Protein AF-A0A5S9MGA2-F1 (afdb_monomer_lite)

pLDDT: mean 86.18, std 12.69, range [43.91, 97.0]

Foldseek 3Di:
DLLVVVVVPDQAEEDDPPPPDDDPVVSLVVLLVRLVSHDLPHAYEYEADDDPVSVVSNVVSRHDYYDHCVQVVVVVQQWHQEPVGIDRRVVVPDDPDDPHVVVVPD

Structure (mmCIF, N/CA/C/O backbone):
data_AF-A0A5S9MGA2-F1
#
_entry.id   AF-A0A5S9MGA2-F1
#
loop_
_atom_site.group_PDB
_atom_site.id
_atom_site.type_symbol
_atom_site.label_atom_id
_atom_site.label_alt_id
_atom_site.label_comp_id
_atom_site.label_asym_id
_atom_site.label_entity_id
_atom_site.label_seq_id
_atom_site.pdbx_PDB_ins_code
_atom_site.Cartn_x
_atom_site.Cartn_y
_atom_site.Cartn_z
_atom_site.occupancy
_atom_site.B_iso_or_equiv
_atom_site.auth_seq_id
_atom_site.auth_comp_id
_atom_site.auth_asym_id
_atom_site.auth_atom_id
_atom_site.pdbx_PDB_model_num
ATOM 1 N N . MET A 1 1 ? -2.270 -1.043 21.776 1.00 61.25 1 MET A N 1
ATOM 2 C CA . MET A 1 1 ? -1.760 -0.187 20.685 1.00 61.25 1 MET A CA 1
ATOM 3 C C . MET A 1 1 ? -2.810 0.105 19.612 1.00 61.25 1 MET A C 1
ATOM 5 O O . MET A 1 1 ? -3.252 1.241 19.570 1.00 61.25 1 MET A O 1
ATOM 9 N N . GLN A 1 2 ? -3.281 -0.851 18.782 1.00 72.06 2 GLN A N 1
ATOM 10 C CA . GLN A 1 2 ? -4.321 -0.520 17.774 1.00 72.06 2 GLN A CA 1
ATOM 11 C C . GLN A 1 2 ? -5.646 -0.056 18.407 1.00 72.06 2 GLN A C 1
ATOM 13 O O . GLN A 1 2 ? -6.211 0.936 17.964 1.00 72.06 2 GLN A O 1
ATOM 18 N N . LYS A 1 3 ? -6.103 -0.703 19.489 1.00 76.62 3 LYS A N 1
ATOM 19 C CA . LYS A 1 3 ? -7.332 -0.306 20.207 1.00 76.62 3 LYS A CA 1
ATOM 20 C C . LYS A 1 3 ? -7.272 1.118 20.774 1.00 76.62 3 LYS A C 1
ATOM 22 O O . LYS A 1 3 ? -8.279 1.816 20.769 1.00 76.62 3 LYS A O 1
ATOM 27 N N . ASP A 1 4 ? -6.088 1.551 21.202 1.00 88.00 4 ASP A N 1
ATOM 28 C CA . ASP A 1 4 ? -5.875 2.900 21.734 1.00 88.00 4 ASP A CA 1
ATOM 29 C C . ASP A 1 4 ? -6.025 3.934 20.612 1.00 88.00 4 ASP A C 1
ATOM 31 O O . ASP A 1 4 ? -6.695 4.946 20.786 1.00 88.00 4 ASP A O 1
ATOM 35 N N . LEU A 1 5 ? -5.494 3.639 19.418 1.00 87.62 5 LEU A N 1
ATOM 36 C CA . LEU A 1 5 ? -5.656 4.503 18.248 1.00 87.62 5 LEU A CA 1
ATOM 37 C C . LEU A 1 5 ? -7.121 4.592 17.801 1.00 87.62 5 LEU A C 1
ATOM 39 O O . LEU A 1 5 ? -7.598 5.664 17.440 1.00 87.62 5 LEU A O 1
ATOM 43 N N . VAL A 1 6 ? -7.844 3.468 17.837 1.00 91.12 6 VAL A N 1
ATOM 44 C CA . VAL A 1 6 ? -9.271 3.422 17.487 1.00 91.12 6 VAL A CA 1
ATOM 45 C C . VAL A 1 6 ? -10.106 4.270 18.445 1.00 91.12 6 VAL A C 1
ATOM 47 O O . VAL A 1 6 ? -11.010 4.964 17.992 1.00 91.12 6 VAL A O 1
ATOM 50 N N . SER A 1 7 ? -9.751 4.305 19.733 1.00 91.88 7 SER A N 1
ATOM 51 C CA . SER A 1 7 ? -10.450 5.125 20.735 1.00 91.88 7 SER A CA 1
ATOM 52 C C . SER A 1 7 ? -10.397 6.637 20.470 1.00 91.88 7 SER A C 1
ATOM 54 O O . SER A 1 7 ? -11.240 7.370 20.977 1.00 91.88 7 SER A O 1
ATOM 56 N N . LEU A 1 8 ? -9.441 7.098 19.656 1.00 93.12 8 LEU A N 1
ATOM 57 C CA . LEU A 1 8 ? -9.281 8.504 19.268 1.00 93.12 8 LEU A CA 1
ATOM 58 C C . LEU A 1 8 ? -10.146 8.914 18.063 1.00 93.12 8 LEU A C 1
ATOM 60 O O . LEU A 1 8 ? -10.157 10.087 17.704 1.00 93.12 8 LEU A O 1
ATOM 64 N N . ASP A 1 9 ? -10.852 7.966 17.440 1.00 93.06 9 ASP A N 1
ATOM 65 C CA . ASP A 1 9 ? -11.878 8.218 16.419 1.00 93.06 9 ASP A CA 1
ATOM 66 C C . ASP A 1 9 ? -11.416 9.017 15.177 1.00 93.06 9 ASP A C 1
ATOM 68 O O . ASP A 1 9 ? -12.123 9.870 14.646 1.00 93.06 9 ASP A O 1
ATOM 72 N N . PHE A 1 10 ? -10.228 8.719 14.645 1.00 94.31 10 PHE A N 1
ATOM 73 C CA . PHE A 1 10 ? -9.737 9.349 13.412 1.00 94.31 10 PHE A CA 1
ATOM 74 C C . PHE A 1 10 ? -10.614 9.035 12.185 1.00 94.31 10 PHE A C 1
ATOM 76 O O . PHE A 1 10 ? -11.245 7.977 12.137 1.00 94.31 10 PHE A O 1
ATOM 83 N N . PRO A 1 11 ? -10.619 9.894 11.145 1.00 94.56 11 PRO A N 1
ATOM 84 C CA . PRO A 1 11 ? -11.365 9.644 9.908 1.00 94.56 11 PRO A CA 1
ATOM 85 C C . PRO A 1 11 ? -10.819 8.469 9.078 1.00 94.56 11 PRO A C 1
ATOM 87 O O . PRO A 1 11 ? -11.505 7.998 8.180 1.00 94.56 11 PRO A O 1
ATOM 90 N N . GLY A 1 12 ? -9.606 7.992 9.364 1.00 94.31 12 GLY A N 1
ATOM 91 C CA . GLY A 1 12 ? -8.972 6.850 8.709 1.00 94.31 12 GLY A CA 1
ATOM 92 C C . GLY A 1 12 ? -7.751 6.374 9.495 1.00 94.31 12 GLY A C 1
ATOM 93 O O . GLY A 1 12 ? -7.245 7.092 10.362 1.00 94.31 12 GLY A O 1
ATOM 94 N N . TYR A 1 13 ? -7.284 5.161 9.199 1.00 95.94 13 TYR A N 1
ATOM 95 C CA . TYR A 1 13 ? -6.228 4.492 9.961 1.00 95.94 13 TYR A CA 1
ATOM 96 C C . TYR A 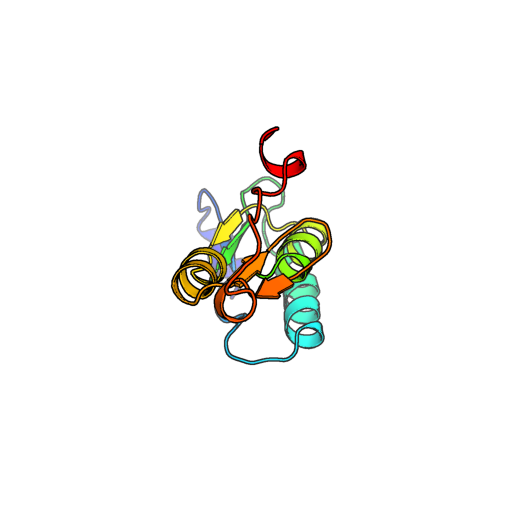1 13 ? -5.097 4.028 9.049 1.00 95.94 13 TYR A C 1
ATOM 98 O O . TYR A 1 13 ? -5.304 3.240 8.129 1.00 95.94 13 TYR A O 1
ATOM 106 N N . ALA A 1 14 ? -3.883 4.497 9.327 1.00 94.12 14 ALA A N 1
ATOM 107 C CA . ALA A 1 14 ? -2.697 4.058 8.608 1.00 94.12 14 ALA A CA 1
ATOM 108 C C . ALA A 1 14 ? -2.087 2.802 9.248 1.00 94.12 14 ALA A C 1
ATOM 110 O O . ALA A 1 14 ? -1.999 2.679 10.472 1.00 94.12 14 ALA A O 1
ATOM 111 N N . ILE A 1 15 ? -1.622 1.893 8.401 1.00 93.88 15 ILE A N 1
ATOM 112 C CA . ILE A 1 15 ? -0.836 0.715 8.734 1.00 93.88 15 ILE A CA 1
ATOM 113 C C . ILE A 1 15 ? 0.579 0.992 8.222 1.00 93.88 15 ILE A C 1
ATOM 115 O O . ILE A 1 15 ? 0.839 0.977 7.019 1.00 93.88 15 ILE A O 1
ATOM 119 N N . GLY A 1 16 ? 1.483 1.298 9.149 1.00 89.12 16 GLY A N 1
ATOM 120 C CA . GLY A 1 16 ? 2.898 1.552 8.878 1.00 89.12 16 GLY A CA 1
ATOM 121 C C . GLY A 1 16 ? 3.805 0.545 9.586 1.00 89.12 16 GLY A C 1
ATOM 122 O O . GLY A 1 16 ? 3.338 -0.309 10.336 1.00 89.12 16 GLY A O 1
ATOM 123 N N . GLY A 1 17 ? 5.116 0.650 9.352 1.00 87.62 17 GLY A N 1
ATOM 124 C CA . GLY A 1 17 ? 6.104 -0.289 9.907 1.00 87.62 17 GLY A CA 1
ATOM 125 C C . GLY A 1 17 ? 6.153 -1.642 9.191 1.00 87.62 17 GLY A C 1
ATOM 126 O O . GLY A 1 17 ? 6.825 -2.556 9.657 1.00 87.62 17 GLY A O 1
ATOM 127 N N . LEU A 1 18 ? 5.455 -1.742 8.061 1.00 83.19 18 LEU A N 1
ATOM 128 C CA . LEU A 1 18 ? 5.509 -2.839 7.104 1.00 83.19 18 LEU A CA 1
ATOM 129 C C . LEU A 1 18 ? 6.225 -2.350 5.837 1.00 83.19 18 LEU A C 1
ATOM 131 O O . LEU A 1 18 ? 6.227 -1.152 5.556 1.00 83.19 18 LEU A O 1
ATOM 135 N N . SER A 1 19 ? 6.836 -3.260 5.081 1.00 80.69 19 SER A N 1
ATOM 136 C CA . SER A 1 19 ? 7.702 -2.995 3.924 1.00 80.69 19 SER A CA 1
ATOM 137 C C . SER A 1 19 ? 9.077 -2.394 4.262 1.00 80.69 19 SER A C 1
ATOM 139 O O . SER A 1 19 ? 9.609 -1.568 3.513 1.00 80.69 19 SER A O 1
ATOM 141 N N . VAL A 1 20 ? 9.690 -2.841 5.361 1.00 84.12 20 VAL A N 1
ATOM 142 C CA . VAL A 1 20 ? 11.048 -2.439 5.790 1.00 84.12 20 VAL A CA 1
ATOM 143 C C . VAL A 1 20 ? 12.134 -3.456 5.415 1.00 84.12 20 VAL A C 1
ATOM 145 O O . VAL A 1 20 ? 13.314 -3.221 5.670 1.00 84.12 20 VAL A O 1
ATOM 148 N N . GLY A 1 21 ? 11.755 -4.561 4.771 1.00 83.88 21 GLY A N 1
ATOM 149 C CA . GLY A 1 21 ? 12.668 -5.598 4.271 1.00 83.88 21 GLY A CA 1
ATOM 150 C C . GLY A 1 21 ? 12.277 -7.016 4.684 1.00 83.88 21 GLY A C 1
ATOM 151 O O . GLY A 1 21 ? 13.002 -7.963 4.388 1.00 83.88 21 GLY A O 1
ATOM 152 N N . GLU A 1 22 ? 11.149 -7.173 5.372 1.00 89.50 22 GLU A N 1
ATOM 153 C CA . GLU A 1 22 ? 10.594 -8.466 5.729 1.00 89.50 22 GLU A CA 1
ATOM 154 C C . GLU A 1 22 ? 10.073 -9.239 4.500 1.00 89.50 22 GLU A C 1
ATOM 156 O O . GLU A 1 22 ? 9.680 -8.643 3.491 1.00 89.50 22 GLU A O 1
ATOM 161 N N . PRO A 1 23 ? 10.034 -10.580 4.573 1.00 91.19 23 PRO A N 1
ATOM 162 C CA . PRO A 1 23 ? 9.389 -11.405 3.560 1.00 91.19 23 PRO A CA 1
ATOM 163 C C . PRO A 1 23 ? 7.896 -11.084 3.380 1.00 91.19 23 PRO A C 1
ATOM 165 O O . PRO A 1 23 ? 7.196 -10.703 4.322 1.00 91.19 23 PRO A O 1
ATOM 168 N N . LYS A 1 24 ? 7.377 -11.276 2.160 1.00 89.56 24 LYS A N 1
ATOM 169 C CA . LYS A 1 24 ? 5.991 -10.918 1.806 1.00 89.56 24 LYS A CA 1
ATOM 170 C C . LYS A 1 24 ? 4.945 -11.694 2.616 1.00 89.56 24 LYS A C 1
ATOM 172 O O . LYS A 1 24 ? 3.913 -11.141 2.980 1.00 89.56 24 LYS A O 1
ATOM 177 N N . ASP A 1 25 ? 5.211 -12.957 2.925 1.00 92.06 25 ASP A N 1
ATOM 178 C CA . ASP A 1 25 ? 4.373 -13.797 3.784 1.00 92.06 25 ASP A CA 1
ATOM 179 C C . ASP A 1 25 ? 4.285 -13.248 5.214 1.00 92.06 25 ASP A C 1
ATOM 181 O O . ASP A 1 25 ? 3.205 -13.246 5.805 1.00 92.06 25 ASP A O 1
ATOM 185 N N . VAL A 1 26 ? 5.387 -12.706 5.741 1.00 93.00 26 VAL A N 1
ATOM 186 C CA . VAL A 1 26 ? 5.412 -12.055 7.056 1.00 93.00 26 VAL A CA 1
ATOM 187 C C . VAL A 1 26 ? 4.569 -10.784 7.032 1.00 93.00 26 VAL A C 1
ATOM 189 O O . VAL A 1 26 ? 3.693 -10.630 7.882 1.00 93.00 26 VAL A O 1
ATOM 192 N N . MET A 1 27 ? 4.761 -9.918 6.032 1.00 93.31 27 MET A N 1
ATOM 193 C CA . MET A 1 27 ? 3.939 -8.716 5.847 1.00 93.31 27 MET A CA 1
ATOM 194 C C . MET A 1 27 ? 2.444 -9.071 5.778 1.00 93.31 27 MET A C 1
ATOM 196 O O . MET A 1 27 ? 1.630 -8.501 6.505 1.00 93.31 27 MET A O 1
ATOM 200 N N . ASN A 1 28 ? 2.087 -10.061 4.954 1.00 93.94 28 ASN A N 1
ATOM 201 C CA . ASN A 1 28 ? 0.708 -10.516 4.779 1.00 93.94 28 ASN A CA 1
ATOM 202 C C . ASN A 1 28 ? 0.110 -11.070 6.080 1.00 93.94 28 ASN A C 1
ATOM 204 O O . ASN A 1 28 ? -1.050 -10.791 6.381 1.00 93.94 28 ASN A O 1
ATOM 208 N N . ARG A 1 29 ? 0.896 -11.807 6.873 1.00 94.31 29 ARG A N 1
ATOM 209 C CA . ARG A 1 29 ? 0.471 -12.328 8.179 1.00 94.31 29 ARG A CA 1
ATOM 210 C C . ARG A 1 29 ? 0.225 -11.213 9.191 1.00 94.31 29 ARG A C 1
ATOM 212 O O . ARG A 1 29 ? -0.729 -11.285 9.963 1.00 94.31 29 ARG A O 1
ATOM 219 N N . VAL A 1 30 ? 1.060 -10.173 9.190 1.00 93.31 30 VAL A N 1
ATOM 220 C CA . VAL A 1 30 ? 0.845 -9.008 10.058 1.00 93.31 30 VAL A CA 1
ATOM 221 C C . VAL A 1 30 ? -0.396 -8.232 9.620 1.00 93.31 30 VAL A C 1
ATOM 223 O O . VAL A 1 30 ? -1.178 -7.823 10.474 1.00 93.31 30 VAL A O 1
ATOM 226 N N . LEU A 1 31 ? -0.634 -8.071 8.316 1.00 93.19 31 LEU A N 1
ATOM 227 C CA . LEU A 1 31 ? -1.861 -7.442 7.812 1.00 93.19 31 LEU A CA 1
ATOM 228 C C . LEU A 1 31 ? -3.112 -8.215 8.229 1.00 93.19 31 LEU A C 1
ATOM 230 O O . LEU A 1 31 ? -4.056 -7.620 8.740 1.00 93.19 31 LEU A O 1
ATOM 234 N N . GLU A 1 32 ? -3.102 -9.536 8.079 1.00 94.25 32 GLU A N 1
ATOM 235 C CA . GLU A 1 32 ? -4.219 -10.400 8.474 1.00 94.25 32 GLU A CA 1
ATOM 236 C C . GLU A 1 32 ? -4.501 -10.337 9.980 1.00 94.25 32 GLU A C 1
ATOM 238 O O . GLU A 1 32 ? -5.653 -10.346 10.402 1.00 94.25 32 GLU A O 1
ATOM 243 N N . PHE A 1 33 ? -3.458 -10.188 10.799 1.00 93.25 33 PHE A N 1
ATOM 244 C CA . PHE A 1 33 ? -3.623 -9.979 12.232 1.00 93.25 33 PHE A CA 1
ATOM 245 C C . PHE A 1 33 ? -4.108 -8.565 12.584 1.00 93.25 33 PHE A C 1
ATOM 247 O O . PHE A 1 33 ? -4.909 -8.410 13.496 1.00 93.25 33 PHE A O 1
ATOM 254 N N . THR A 1 34 ? -3.621 -7.520 11.911 1.00 92.38 34 THR A N 1
ATOM 255 C CA . THR A 1 34 ? -3.847 -6.118 12.317 1.00 92.38 34 THR A CA 1
ATOM 256 C C . THR A 1 34 ? -5.152 -5.529 11.793 1.00 92.38 34 THR A C 1
ATOM 258 O O . THR A 1 34 ? -5.838 -4.819 12.530 1.00 92.38 34 THR A O 1
ATOM 261 N N . THR A 1 35 ? -5.515 -5.827 10.546 1.00 92.81 35 THR A N 1
ATOM 262 C CA . THR A 1 35 ? -6.689 -5.255 9.864 1.00 92.81 35 THR A CA 1
ATOM 263 C C . THR A 1 35 ? -8.029 -5.507 10.574 1.00 92.81 35 THR A C 1
ATOM 265 O O . THR A 1 35 ? -8.831 -4.571 10.599 1.00 92.81 35 THR A O 1
ATOM 268 N N . PRO A 1 36 ? -8.292 -6.653 11.248 1.00 92.94 36 PRO A N 1
ATOM 269 C CA . PRO A 1 36 ? -9.54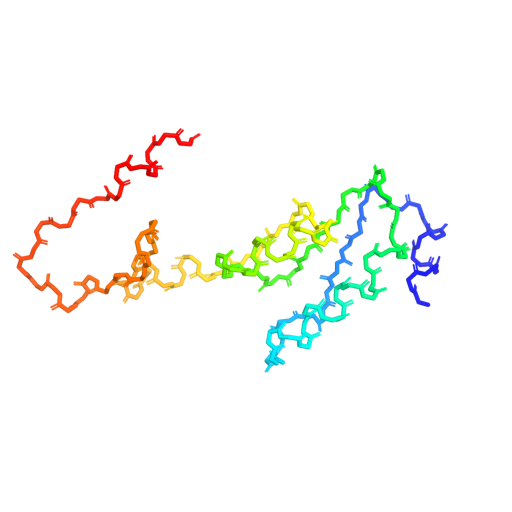9 -6.864 11.977 1.00 92.94 36 PRO A CA 1
ATOM 270 C C . PRO A 1 36 ? -9.711 -5.975 13.216 1.00 92.94 36 PRO A C 1
ATOM 272 O O . PRO A 1 36 ? -10.821 -5.815 13.716 1.00 92.94 36 PRO A O 1
ATOM 275 N N . PHE A 1 37 ? -8.619 -5.402 13.733 1.00 92.81 37 PHE A N 1
ATOM 276 C CA . PHE A 1 37 ? -8.668 -4.481 14.871 1.00 92.81 37 PHE A CA 1
ATOM 277 C C . PHE A 1 37 ? -8.960 -3.034 14.463 1.00 92.81 37 PHE A C 1
ATOM 279 O O . PHE A 1 37 ? -9.118 -2.188 15.343 1.00 92.81 37 PHE A O 1
ATOM 286 N N . LEU A 1 38 ? -9.012 -2.741 13.161 1.00 93.44 38 LEU A N 1
ATOM 287 C CA . LEU A 1 38 ? -9.338 -1.423 12.630 1.00 93.44 38 LEU A CA 1
ATOM 288 C C . LEU A 1 38 ? -10.815 -1.373 12.202 1.00 93.44 38 LEU A C 1
ATOM 290 O O . LEU A 1 38 ? -11.314 -2.357 11.643 1.00 93.44 38 LEU A O 1
ATOM 294 N N . PRO A 1 39 ? -11.517 -0.242 12.402 1.00 93.81 39 PRO A N 1
ATOM 295 C CA . PRO A 1 39 ? -12.900 -0.081 11.960 1.00 93.81 39 PRO A CA 1
ATOM 296 C C . PRO A 1 39 ? -13.044 -0.392 10.465 1.00 93.81 39 PRO A C 1
ATOM 298 O O . PRO A 1 39 ? -12.157 -0.073 9.672 1.00 93.81 39 PRO A O 1
ATOM 301 N N . ALA A 1 40 ? -14.118 -1.090 10.095 1.00 92.88 40 ALA A N 1
ATOM 302 C CA . ALA A 1 40 ? -14.380 -1.504 8.711 1.00 92.88 40 ALA A CA 1
ATOM 303 C C . ALA A 1 40 ? -15.105 -0.424 7.895 1.00 92.88 40 ALA A C 1
ATOM 305 O O . ALA A 1 40 ? -15.111 -0.466 6.672 1.00 92.88 40 ALA A O 1
ATOM 306 N N . ASP A 1 41 ? -15.711 0.538 8.579 1.00 94.75 41 ASP A N 1
ATOM 307 C CA . ASP A 1 41 ? -16.409 1.699 8.033 1.00 94.75 41 ASP A CA 1
ATOM 308 C C . ASP A 1 41 ? -15.472 2.885 7.753 1.00 94.75 41 ASP A C 1
ATOM 310 O O . ASP A 1 41 ? -15.927 3.940 7.315 1.00 94.75 41 ASP A O 1
ATOM 314 N N . LYS A 1 42 ? -14.164 2.725 7.999 1.00 95.44 42 LYS A N 1
ATOM 315 C CA . LYS A 1 42 ? -13.163 3.783 7.840 1.00 95.44 42 LYS A CA 1
ATOM 316 C C . LYS A 1 42 ? -12.006 3.341 6.943 1.00 95.44 42 LYS A C 1
ATOM 318 O O . LYS A 1 42 ? -11.548 2.208 7.090 1.00 95.44 42 LYS A O 1
ATOM 323 N N . PRO A 1 43 ? -11.478 4.237 6.084 1.00 96.62 43 PRO A N 1
ATOM 324 C CA . PRO A 1 43 ? -10.377 3.916 5.186 1.00 96.62 43 PRO A CA 1
ATOM 325 C C . PRO A 1 43 ? -9.132 3.429 5.927 1.00 96.62 43 PRO A C 1
ATOM 327 O O . PRO A 1 43 ? -8.683 4.046 6.904 1.00 96.62 43 PRO A O 1
ATOM 330 N N . ARG A 1 44 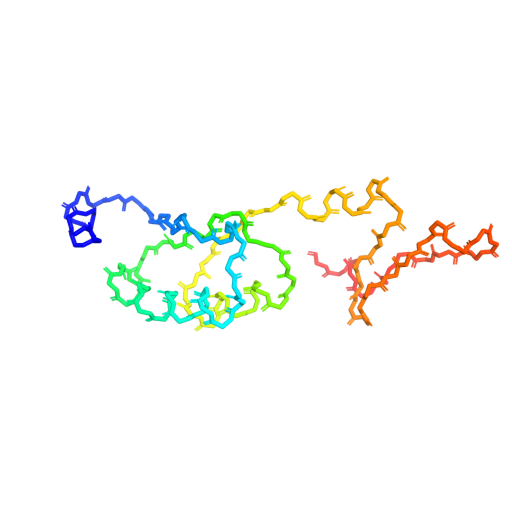? -8.535 2.356 5.409 1.00 96.94 44 ARG A N 1
ATOM 331 C CA . ARG A 1 44 ? -7.289 1.767 5.896 1.00 96.94 44 ARG A CA 1
ATOM 332 C C . ARG A 1 44 ? -6.176 1.992 4.880 1.00 96.94 44 ARG A C 1
ATOM 334 O O . ARG A 1 44 ? -6.276 1.580 3.728 1.00 96.94 44 ARG A O 1
ATOM 341 N N . TYR A 1 45 ? -5.103 2.646 5.306 1.00 97.00 45 TYR A N 1
ATOM 342 C CA . TYR A 1 45 ? -4.015 3.081 4.430 1.00 97.00 45 TYR A CA 1
ATOM 343 C C . TYR A 1 45 ? -2.729 2.301 4.706 1.00 97.00 45 TYR A C 1
ATOM 345 O O . TYR A 1 45 ? -2.158 2.440 5.782 1.00 97.00 45 TYR A O 1
ATOM 353 N N . LEU A 1 46 ? -2.247 1.502 3.751 1.00 96.06 46 LEU A N 1
ATOM 354 C CA . LEU A 1 46 ? -0.984 0.772 3.876 1.00 96.06 46 LEU A CA 1
ATOM 355 C C . LEU A 1 46 ? 0.179 1.581 3.303 1.00 96.06 46 LEU A C 1
ATOM 357 O O . LEU A 1 46 ? 0.255 1.813 2.095 1.00 96.06 46 LEU A O 1
ATOM 361 N N . MET A 1 47 ? 1.099 1.972 4.182 1.00 95.00 47 MET A N 1
ATOM 362 C CA . MET A 1 47 ? 2.180 2.889 3.838 1.00 95.00 47 MET A CA 1
ATOM 363 C C . MET A 1 47 ? 3.377 2.174 3.196 1.00 95.00 47 MET A C 1
ATOM 365 O O . MET A 1 47 ? 3.873 1.183 3.731 1.00 95.00 47 MET A O 1
ATOM 369 N N . GLY A 1 48 ? 3.894 2.713 2.091 1.00 92.50 48 GLY A N 1
ATOM 370 C CA . GLY A 1 48 ? 5.156 2.302 1.464 1.00 92.50 48 GLY A CA 1
ATOM 371 C C . GLY A 1 48 ? 5.090 1.044 0.591 1.00 92.50 48 GLY A C 1
ATOM 372 O O . GLY A 1 48 ? 6.125 0.589 0.097 1.00 92.50 48 GLY A O 1
ATOM 373 N N . VAL A 1 49 ? 3.898 0.496 0.355 1.00 92.94 49 VAL A N 1
ATOM 374 C CA . VAL A 1 49 ? 3.678 -0.741 -0.405 1.00 92.94 49 VAL A CA 1
ATOM 375 C C . VAL A 1 49 ? 3.108 -0.430 -1.785 1.00 92.94 49 VAL A C 1
ATOM 377 O O . VAL A 1 49 ? 2.097 0.248 -1.915 1.00 92.94 49 VAL A O 1
ATOM 380 N N . GLY A 1 50 ? 3.720 -0.968 -2.843 1.00 88.44 50 GLY A N 1
ATOM 381 C CA . GLY A 1 50 ? 3.202 -0.743 -4.200 1.00 88.44 50 GLY A CA 1
ATOM 382 C C . GLY A 1 50 ? 3.658 -1.713 -5.274 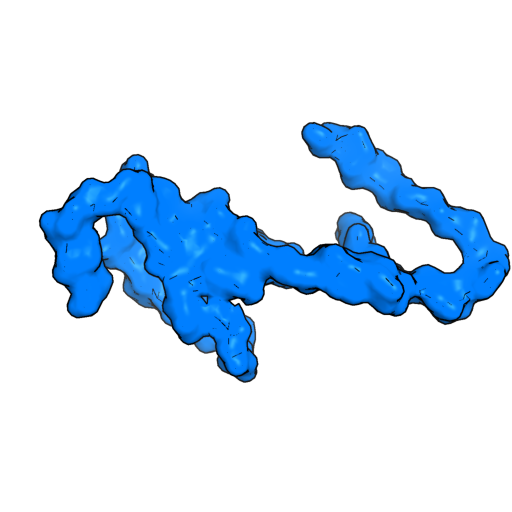1.00 88.44 50 GLY A C 1
ATOM 383 O O . GLY A 1 50 ? 3.600 -1.375 -6.454 1.00 88.44 50 GLY A O 1
ATOM 384 N N . SER A 1 51 ? 4.124 -2.908 -4.899 1.00 90.19 51 SER A N 1
ATOM 385 C CA . SER A 1 51 ? 4.224 -3.991 -5.883 1.00 90.19 51 SER A CA 1
ATOM 386 C C . SER A 1 51 ? 2.805 -4.444 -6.268 1.00 90.19 51 SER A C 1
ATOM 388 O O . SER A 1 51 ? 1.965 -4.515 -5.368 1.00 90.19 51 SER A O 1
ATOM 390 N N . PRO A 1 52 ? 2.505 -4.754 -7.545 1.00 90.88 52 PRO A N 1
ATOM 391 C CA . PRO A 1 52 ? 1.148 -5.133 -7.950 1.00 90.88 52 PRO A CA 1
ATOM 392 C C . PRO A 1 52 ? 0.576 -6.291 -7.131 1.00 90.88 52 PRO A C 1
ATOM 394 O O . PRO A 1 52 ? -0.553 -6.215 -6.653 1.00 90.88 52 PRO A O 1
ATOM 397 N N . ASP A 1 53 ? 1.391 -7.314 -6.871 1.00 91.50 53 ASP A N 1
ATOM 398 C CA . ASP A 1 53 ? 0.964 -8.468 -6.084 1.00 91.50 53 ASP A CA 1
ATOM 399 C C . ASP A 1 53 ? 0.658 -8.087 -4.627 1.00 91.50 53 ASP A C 1
ATOM 401 O O . ASP A 1 53 ? -0.202 -8.695 -3.997 1.00 91.50 53 ASP A O 1
ATOM 405 N N . SER A 1 54 ? 1.377 -7.111 -4.059 1.00 92.50 54 SER A N 1
ATOM 406 C CA . SER A 1 54 ? 1.105 -6.612 -2.704 1.00 92.50 54 SER A CA 1
ATOM 407 C C . SER A 1 54 ? -0.144 -5.733 -2.644 1.00 92.50 54 SER A C 1
ATOM 409 O O . SER A 1 54 ? -0.825 -5.741 -1.624 1.00 92.50 54 SER A O 1
ATOM 411 N N . LEU A 1 55 ? -0.451 -4.985 -3.710 1.00 93.94 55 LEU A N 1
ATOM 412 C CA . LEU A 1 55 ? -1.687 -4.199 -3.794 1.00 93.94 55 LEU A CA 1
ATOM 413 C C . LEU A 1 55 ? -2.909 -5.124 -3.754 1.00 93.94 55 LEU A C 1
ATOM 415 O O . LEU A 1 55 ? -3.832 -4.890 -2.979 1.00 93.94 55 LEU A O 1
ATOM 419 N N . ILE A 1 56 ? -2.876 -6.214 -4.529 1.00 94.62 56 ILE A N 1
ATOM 420 C CA . ILE A 1 56 ? -3.939 -7.230 -4.540 1.00 94.62 56 ILE A CA 1
ATOM 421 C C . ILE A 1 56 ? -4.048 -7.905 -3.167 1.00 94.62 56 ILE A C 1
ATOM 423 O O . ILE A 1 56 ? -5.137 -7.977 -2.599 1.00 94.62 56 ILE A O 1
ATOM 427 N N . ASP A 1 57 ? -2.923 -8.351 -2.600 1.00 94.81 57 ASP A N 1
ATOM 428 C CA . ASP A 1 57 ? -2.903 -8.998 -1.284 1.00 94.81 57 ASP A CA 1
ATOM 429 C C . ASP A 1 57 ? -3.432 -8.095 -0.163 1.00 94.81 57 ASP A C 1
ATOM 431 O O . ASP A 1 57 ? -4.140 -8.574 0.728 1.00 94.81 57 ASP A O 1
ATOM 435 N N . GLY A 1 58 ? -3.078 -6.808 -0.190 1.00 95.12 58 GLY A N 1
ATOM 436 C CA . GLY A 1 58 ? -3.552 -5.819 0.771 1.00 95.12 58 GLY A CA 1
ATOM 437 C C . GLY A 1 58 ? -5.046 -5.548 0.618 1.00 95.12 58 GLY A C 1
ATOM 438 O O . GLY A 1 58 ? -5.762 -5.541 1.617 1.00 95.12 58 GLY A O 1
ATOM 439 N N . ALA A 1 59 ? -5.531 -5.402 -0.618 1.00 95.62 59 ALA A N 1
ATOM 440 C CA . ALA A 1 59 ? -6.946 -5.168 -0.897 1.00 95.62 59 ALA A CA 1
ATOM 441 C C . ALA A 1 59 ? -7.823 -6.336 -0.416 1.00 95.62 59 ALA A C 1
ATOM 443 O O . ALA A 1 59 ? -8.829 -6.116 0.254 1.00 95.62 59 ALA A O 1
ATOM 444 N N . ILE A 1 60 ? -7.400 -7.586 -0.654 1.00 95.62 60 ILE A N 1
ATOM 445 C CA . ILE A 1 60 ? -8.086 -8.790 -0.137 1.00 95.62 60 ILE A CA 1
ATOM 446 C C . ILE A 1 60 ? -8.173 -8.774 1.399 1.00 95.62 60 ILE A C 1
ATOM 448 O O . ILE A 1 60 ? -9.135 -9.278 1.973 1.00 95.62 60 ILE A O 1
ATOM 452 N N . ARG A 1 61 ? -7.188 -8.170 2.071 1.00 94.94 61 ARG A N 1
ATOM 453 C CA . ARG A 1 61 ? -7.118 -8.035 3.536 1.00 94.94 61 ARG A CA 1
ATOM 454 C C . ARG A 1 61 ? -7.778 -6.749 4.051 1.00 94.94 61 ARG A C 1
ATOM 456 O O . ARG A 1 61 ? -7.662 -6.431 5.230 1.00 94.94 61 ARG A O 1
ATOM 463 N N . GLY A 1 62 ? -8.497 -6.024 3.194 1.00 94.38 62 GLY A N 1
ATOM 464 C CA . GLY A 1 62 ? -9.288 -4.855 3.572 1.00 94.38 62 GLY A CA 1
ATOM 465 C C . GLY A 1 62 ? -8.472 -3.580 3.762 1.00 94.38 62 GLY A C 1
ATOM 466 O O . GLY A 1 62 ? -8.803 -2.796 4.648 1.00 94.38 62 GLY A O 1
ATOM 467 N N . VAL A 1 63 ? -7.394 -3.407 2.992 1.00 96.62 63 VAL A N 1
ATOM 468 C CA . VAL A 1 63 ? -6.698 -2.123 2.820 1.00 96.62 63 VAL A CA 1
ATOM 469 C C . VAL A 1 63 ? -7.315 -1.363 1.646 1.00 96.62 63 VAL A C 1
ATOM 471 O O . VAL A 1 63 ? -7.492 -1.931 0.570 1.00 96.62 63 VAL A O 1
ATOM 474 N N . ASP A 1 64 ? -7.566 -0.070 1.831 1.00 96.56 64 ASP A N 1
ATOM 475 C CA . ASP A 1 64 ? -8.263 0.783 0.862 1.00 96.56 64 ASP A CA 1
ATOM 476 C C . ASP A 1 64 ? -7.325 1.736 0.109 1.00 96.56 64 ASP 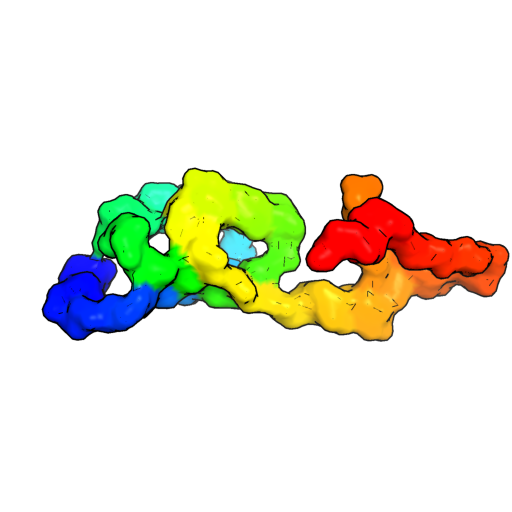A C 1
ATOM 478 O O . ASP A 1 64 ? -7.613 2.152 -1.012 1.00 96.56 64 ASP A O 1
ATOM 482 N N . MET A 1 65 ? -6.198 2.113 0.720 1.00 96.62 65 MET A N 1
ATOM 483 C CA . MET A 1 65 ? -5.260 3.090 0.163 1.00 96.62 65 MET A CA 1
ATOM 484 C C . MET A 1 65 ? -3.818 2.593 0.250 1.00 96.62 65 MET A C 1
ATOM 486 O O . MET A 1 65 ? -3.446 1.915 1.206 1.00 96.62 65 MET A O 1
ATOM 490 N N . PHE A 1 66 ? -2.993 2.991 -0.721 1.00 96.19 66 PHE A N 1
ATOM 491 C CA . PHE A 1 66 ? -1.583 2.609 -0.824 1.00 96.19 66 PHE A CA 1
ATOM 492 C C . PHE A 1 66 ? -0.746 3.763 -1.376 1.00 96.19 66 PHE A C 1
ATOM 494 O O . PHE A 1 66 ? -1.223 4.541 -2.205 1.00 96.19 66 PHE A O 1
ATOM 501 N N . ASP A 1 67 ? 0.522 3.831 -0.983 1.00 95.00 67 ASP A N 1
ATOM 502 C CA . ASP A 1 67 ? 1.512 4.714 -1.590 1.00 95.00 67 ASP A CA 1
ATOM 503 C C . ASP A 1 67 ? 2.828 3.974 -1.842 1.00 95.00 67 ASP A C 1
ATOM 505 O O . ASP A 1 67 ? 3.269 3.130 -1.063 1.00 95.00 67 ASP A O 1
ATOM 509 N N . CYS A 1 68 ? 3.485 4.281 -2.960 1.00 93.81 68 CYS A N 1
ATOM 510 C CA . CYS A 1 68 ? 4.812 3.751 -3.224 1.00 93.81 68 CYS A CA 1
ATOM 511 C C . CYS A 1 68 ? 5.552 4.554 -4.288 1.00 93.81 68 CYS A C 1
ATOM 513 O O . CYS A 1 68 ? 5.004 4.940 -5.320 1.00 93.81 68 CYS A O 1
ATOM 515 N N . VAL A 1 69 ? 6.859 4.706 -4.092 1.00 94.44 69 VAL A N 1
ATOM 516 C CA . VAL A 1 69 ? 7.771 5.276 -5.094 1.00 94.44 69 VAL A CA 1
ATOM 517 C C . VAL A 1 69 ? 8.178 4.270 -6.176 1.00 94.44 69 VAL A C 1
ATOM 519 O O . VAL A 1 69 ? 8.870 4.646 -7.121 1.00 94.44 69 VAL A O 1
ATOM 522 N N . LEU A 1 70 ? 7.809 2.989 -6.041 1.00 92.50 70 LEU A N 1
ATOM 523 C CA . LEU A 1 70 ? 8.230 1.922 -6.952 1.00 92.50 70 LEU A CA 1
ATOM 524 C C . LEU A 1 70 ? 7.906 2.245 -8.422 1.00 92.50 70 LEU A C 1
ATOM 526 O O . LEU A 1 70 ? 8.851 2.204 -9.214 1.00 92.50 70 LEU A O 1
ATOM 530 N N . PRO A 1 71 ? 6.670 2.637 -8.806 1.00 90.69 71 PRO A N 1
ATOM 531 C CA . PRO A 1 71 ? 6.331 2.856 -10.214 1.00 90.69 71 PRO A CA 1
ATOM 532 C C . PRO A 1 71 ? 7.170 3.963 -10.863 1.00 90.69 71 PRO A C 1
ATOM 534 O O . PRO A 1 71 ? 7.725 3.787 -11.948 1.00 90.69 71 PRO A O 1
ATOM 537 N N . THR A 1 72 ? 7.348 5.090 -10.172 1.00 93.00 72 THR A N 1
ATOM 538 C CA . THR A 1 72 ? 8.131 6.221 -10.690 1.00 93.00 72 THR A CA 1
ATOM 539 C C . THR A 1 72 ? 9.631 5.916 -10.716 1.00 93.00 72 THR A C 1
ATOM 541 O O . THR A 1 72 ? 10.327 6.289 -11.664 1.00 93.00 72 THR A O 1
ATOM 544 N N . ARG A 1 73 ? 10.149 5.192 -9.714 1.00 92.81 73 ARG A N 1
ATOM 545 C CA . ARG A 1 73 ? 11.564 4.803 -9.625 1.00 92.81 73 ARG A CA 1
ATOM 546 C C . ARG A 1 73 ? 11.972 3.833 -10.730 1.00 92.81 73 ARG A C 1
ATOM 548 O O . ARG A 1 73 ? 13.038 4.010 -11.320 1.00 92.81 73 ARG A O 1
ATOM 555 N N . ILE A 1 74 ? 11.169 2.806 -11.006 1.00 91.12 74 ILE A N 1
ATOM 556 C CA . ILE A 1 74 ? 11.505 1.812 -12.038 1.00 91.12 74 ILE A CA 1
ATOM 557 C C . ILE A 1 74 ? 11.348 2.397 -13.446 1.00 91.12 74 ILE A C 1
ATOM 559 O O . ILE A 1 74 ? 12.205 2.136 -14.290 1.00 91.12 74 ILE A O 1
ATOM 563 N N . ALA A 1 75 ? 10.359 3.274 -13.662 1.00 90.56 75 ALA A N 1
ATOM 564 C CA . ALA A 1 75 ? 10.174 3.982 -14.927 1.00 90.56 75 ALA A CA 1
ATOM 565 C C . ALA A 1 75 ? 11.397 4.842 -15.283 1.00 90.56 75 ALA A C 1
ATOM 567 O O . ALA A 1 75 ? 11.930 4.730 -16.387 1.00 90.56 75 ALA A O 1
ATOM 568 N N . ARG A 1 76 ? 11.929 5.617 -14.323 1.00 91.88 76 ARG A N 1
ATOM 569 C CA . ARG A 1 76 ? 13.168 6.404 -14.509 1.00 91.88 76 ARG A CA 1
ATOM 570 C C . ARG A 1 76 ? 14.396 5.541 -14.821 1.00 91.88 76 ARG A C 1
ATOM 572 O O . ARG A 1 76 ? 15.316 6.008 -15.479 1.00 91.88 76 ARG A O 1
ATOM 579 N N . ASN A 1 77 ? 14.398 4.281 -14.385 1.00 90.38 77 ASN A N 1
ATOM 580 C CA . ASN A 1 77 ? 15.450 3.305 -14.682 1.00 90.38 77 ASN A CA 1
ATOM 581 C C . ASN A 1 77 ? 15.164 2.465 -15.945 1.00 90.38 77 ASN A C 1
ATOM 583 O O . ASN A 1 77 ? 15.836 1.459 -16.185 1.00 90.38 77 ASN A O 1
ATOM 587 N N . GLY A 1 78 ? 14.179 2.858 -16.760 1.00 88.75 78 GLY A N 1
ATOM 588 C CA . GLY A 1 78 ? 13.863 2.206 -18.032 1.00 88.75 78 GLY A CA 1
ATOM 589 C C . GLY A 1 78 ? 13.171 0.852 -17.880 1.00 88.75 78 GLY A C 1
ATOM 590 O O . GLY A 1 78 ? 13.357 -0.027 -18.719 1.00 88.75 78 GLY A O 1
ATOM 591 N N . THR A 1 79 ? 12.421 0.654 -16.796 1.00 89.62 79 THR A N 1
ATOM 592 C CA . THR A 1 79 ? 11.570 -0.519 -16.569 1.00 89.62 79 THR A CA 1
ATOM 593 C C . THR A 1 79 ? 10.101 -0.099 -16.569 1.00 89.62 79 THR A C 1
ATOM 595 O O . THR A 1 79 ? 9.732 0.838 -15.868 1.00 89.62 79 THR A O 1
ATOM 598 N N . LEU A 1 80 ? 9.263 -0.835 -17.291 1.00 89.12 80 LEU A N 1
ATOM 599 C CA . LEU A 1 80 ? 7.810 -0.695 -17.306 1.00 89.12 80 LEU A CA 1
ATOM 600 C C . LEU A 1 80 ? 7.164 -1.910 -16.631 1.00 89.12 80 LEU A C 1
ATOM 602 O O . LEU A 1 80 ? 7.656 -3.031 -16.765 1.00 89.12 80 LEU A O 1
ATOM 606 N N . MET A 1 81 ? 6.066 -1.684 -15.915 1.00 87.25 81 MET A N 1
ATOM 607 C CA . MET A 1 81 ? 5.176 -2.751 -15.451 1.00 87.25 81 MET A CA 1
ATOM 608 C C . MET A 1 81 ? 3.986 -2.795 -16.405 1.00 87.25 81 MET A C 1
ATOM 610 O O . MET A 1 81 ? 3.427 -1.751 -16.730 1.00 87.25 81 MET A O 1
ATOM 614 N N . THR A 1 82 ? 3.644 -3.987 -16.872 1.00 88.19 82 THR A N 1
ATOM 615 C CA . THR A 1 82 ? 2.550 -4.248 -17.815 1.00 88.19 82 THR A CA 1
ATOM 616 C C . THR A 1 82 ? 1.650 -5.339 -17.248 1.00 88.19 82 THR A C 1
ATOM 618 O O . THR A 1 82 ? 2.021 -6.000 -16.273 1.00 88.19 82 THR A O 1
ATOM 621 N N . SER A 1 83 ? 0.488 -5.552 -17.862 1.00 86.25 83 SER A N 1
ATOM 622 C CA . SER A 1 83 ? -0.394 -6.674 -17.514 1.00 86.25 83 SER A CA 1
ATOM 623 C C . SER A 1 83 ? 0.275 -8.051 -17.679 1.00 86.25 83 SER A C 1
ATOM 625 O O . SER A 1 83 ? -0.048 -8.980 -16.945 1.00 86.25 83 SER A O 1
ATOM 627 N N . GLU A 1 84 ? 1.266 -8.164 -18.567 1.00 85.38 84 GLU A N 1
ATOM 628 C CA . GLU A 1 84 ? 2.054 -9.383 -18.811 1.00 85.38 84 GLU A CA 1
ATOM 629 C C . GLU A 1 84 ? 3.337 -9.461 -17.957 1.00 85.38 84 GLU A C 1
ATOM 631 O O . GLU A 1 84 ? 4.144 -10.381 -18.096 1.00 85.38 84 GLU A O 1
ATOM 636 N N . GLY A 1 85 ? 3.545 -8.495 -17.056 1.00 85.00 85 GLY A N 1
ATOM 637 C CA . GLY A 1 85 ? 4.683 -8.445 -16.143 1.00 85.00 85 GLY A CA 1
ATOM 638 C C . GLY A 1 85 ? 5.680 -7.325 -16.444 1.00 85.00 85 GLY A C 1
ATOM 639 O O . GLY A 1 85 ? 5.344 -6.265 -16.980 1.00 85.00 85 GLY A O 1
ATOM 640 N N . ARG A 1 86 ? 6.931 -7.520 -16.013 1.00 87.25 86 ARG A N 1
ATOM 641 C CA . ARG A 1 86 ? 7.977 -6.487 -16.015 1.00 87.25 86 ARG A CA 1
ATOM 642 C C . ARG A 1 86 ? 8.756 -6.470 -17.333 1.00 87.25 86 ARG A C 1
ATOM 644 O O . ARG A 1 86 ? 9.416 -7.447 -17.672 1.00 87.25 86 ARG A O 1
ATOM 651 N N . LEU A 1 87 ? 8.809 -5.314 -17.993 1.00 87.44 87 LEU A N 1
ATOM 652 C CA . LEU A 1 87 ? 9.565 -5.092 -19.228 1.00 87.44 87 LEU A CA 1
ATOM 653 C C . LEU A 1 87 ? 10.726 -4.110 -19.004 1.00 87.44 87 LEU A C 1
ATOM 655 O O . LEU A 1 87 ? 10.550 -3.054 -18.402 1.00 87.44 87 LEU A O 1
ATOM 659 N N . VAL A 1 88 ? 11.930 -4.431 -19.491 1.00 87.81 88 VAL A N 1
ATOM 660 C CA . VAL A 1 88 ? 13.127 -3.574 -19.360 1.00 87.81 88 VAL A CA 1
ATOM 661 C C . VAL A 1 88 ? 13.490 -2.967 -20.716 1.00 87.81 88 VAL A C 1
ATOM 663 O O . VAL A 1 88 ? 14.198 -3.575 -21.516 1.00 87.81 88 VAL A O 1
ATOM 666 N N . VAL A 1 89 ? 13.044 -1.732 -20.947 1.00 82.31 89 VAL A N 1
ATOM 667 C CA . VAL A 1 89 ? 13.198 -0.999 -22.216 1.00 82.31 89 VAL A CA 1
ATOM 668 C C . VAL A 1 89 ? 14.662 -0.665 -22.508 1.00 82.31 89 VAL A C 1
ATOM 670 O O . VAL A 1 89 ? 15.090 -0.710 -23.656 1.00 82.31 89 VAL A O 1
ATOM 673 N N . LYS A 1 90 ? 15.485 -0.410 -21.480 1.00 69.50 90 LYS A N 1
ATOM 674 C CA . LYS A 1 90 ? 16.911 -0.067 -21.665 1.00 69.50 90 LYS A CA 1
ATOM 675 C C . LYS A 1 90 ? 17.722 -1.162 -22.383 1.00 69.50 90 LYS A C 1
ATOM 677 O O . LYS A 1 90 ? 18.746 -0.858 -22.985 1.00 69.50 90 LYS A O 1
ATOM 682 N N . LYS A 1 91 ? 17.279 -2.425 -22.335 1.00 62.62 91 LYS A N 1
ATOM 683 C CA . LYS A 1 91 ? 17.910 -3.547 -23.058 1.00 62.62 91 LYS A CA 1
ATOM 684 C C . LYS A 1 91 ? 17.444 -3.676 -24.515 1.00 62.62 91 LYS A C 1
ATOM 686 O O . LYS A 1 91 ? 18.046 -4.426 -25.272 1.00 62.62 91 LYS A O 1
ATOM 691 N N . MET A 1 92 ? 16.393 -2.964 -24.910 1.00 59.22 92 MET A N 1
ATOM 692 C CA . MET A 1 92 ? 15.709 -3.100 -26.195 1.00 59.22 92 MET A CA 1
ATOM 693 C C . MET A 1 92 ? 16.007 -1.882 -27.079 1.00 59.22 92 MET A C 1
ATOM 695 O O . MET A 1 92 ? 15.114 -1.107 -27.400 1.00 59.22 92 MET A O 1
ATOM 699 N N . GLN A 1 93 ? 17.277 -1.679 -27.449 1.00 54.41 93 GLN A N 1
ATOM 700 C CA . GLN A 1 93 ? 17.731 -0.469 -28.158 1.00 54.41 93 GLN A CA 1
ATOM 701 C C . GLN A 1 93 ? 17.046 -0.211 -29.519 1.00 54.41 93 GLN A C 1
ATOM 703 O O . GLN A 1 93 ? 17.103 0.918 -29.987 1.00 54.41 93 GLN A O 1
ATOM 708 N N . ASN A 1 94 ? 16.346 -1.191 -30.109 1.00 52.31 94 ASN A N 1
ATOM 709 C CA . ASN A 1 94 ? 15.764 -1.096 -31.458 1.00 52.31 94 ASN A CA 1
ATOM 710 C C . ASN A 1 94 ? 14.278 -1.519 -31.563 1.00 52.31 94 ASN A C 1
ATOM 712 O O . ASN A 1 94 ? 13.830 -1.888 -32.646 1.00 52.31 94 ASN A O 1
ATOM 716 N N . MET A 1 95 ? 13.495 -1.500 -30.477 1.00 54.06 95 MET A N 1
ATOM 717 C CA . MET A 1 95 ? 12.059 -1.835 -30.530 1.00 54.06 95 MET A CA 1
ATOM 718 C C . MET A 1 95 ? 11.187 -0.607 -30.261 1.00 54.06 95 MET A C 1
ATOM 720 O O . MET A 1 95 ? 11.334 0.052 -29.234 1.00 54.06 95 MET A O 1
ATOM 724 N N . SER A 1 96 ? 10.231 -0.329 -31.151 1.00 57.97 96 SER A N 1
ATOM 725 C CA . SER A 1 96 ? 9.132 0.598 -30.875 1.00 57.97 96 SER A CA 1
ATOM 726 C C . SER A 1 96 ? 8.226 -0.008 -29.797 1.00 57.97 96 SER A C 1
ATOM 728 O O . SER A 1 96 ? 7.320 -0.784 -30.100 1.00 57.97 96 SER A O 1
ATOM 730 N N . VAL A 1 97 ? 8.489 0.301 -28.525 1.00 59.88 97 VAL A N 1
ATOM 731 C CA . VAL A 1 97 ? 7.642 -0.152 -27.415 1.00 59.88 97 VAL A CA 1
ATOM 732 C C . VAL A 1 97 ? 6.394 0.722 -27.384 1.00 59.88 97 VAL A C 1
ATOM 734 O O . VAL A 1 97 ? 6.456 1.909 -27.066 1.00 59.88 97 VAL A O 1
ATOM 737 N N . THR A 1 98 ? 5.251 0.137 -27.727 1.00 64.19 98 THR A N 1
ATOM 738 C CA . THR A 1 98 ? 3.958 0.792 -27.511 1.00 64.19 98 THR A CA 1
ATOM 739 C C . THR A 1 98 ? 3.561 0.574 -26.055 1.00 64.19 98 THR A C 1
ATOM 741 O O . THR A 1 98 ? 3.670 -0.542 -25.555 1.00 64.19 98 THR A O 1
ATOM 744 N N . LEU A 1 99 ? 3.122 1.632 -25.363 1.00 66.88 99 LEU A N 1
ATOM 745 C CA . LEU A 1 99 ? 2.541 1.495 -24.024 1.00 66.88 99 LEU A CA 1
ATOM 746 C C . LEU A 1 99 ? 1.391 0.486 -24.066 1.00 66.88 99 LEU A C 1
ATOM 748 O O . LEU A 1 99 ? 0.589 0.532 -25.002 1.00 66.88 99 LEU A O 1
ATOM 752 N N . ASP A 1 100 ? 1.323 -0.383 -23.054 1.00 70.06 100 ASP A N 1
ATOM 753 C CA . ASP A 1 100 ? 0.273 -1.392 -22.911 1.00 70.06 100 ASP A CA 1
ATOM 754 C C . ASP A 1 100 ? -1.099 -0.729 -23.112 1.00 70.06 100 ASP A C 1
ATOM 756 O O . ASP A 1 100 ? -1.532 0.118 -22.326 1.00 70.06 100 ASP A O 1
ATOM 760 N N . GLN A 1 101 ? -1.758 -1.059 -24.227 1.00 68.44 101 GLN A N 1
ATOM 761 C CA . GLN A 1 101 ? -3.006 -0.406 -24.608 1.00 68.44 101 GLN A CA 1
ATOM 762 C C . GLN A 1 101 ? -4.146 -0.770 -23.658 1.00 68.44 101 GLN A C 1
ATOM 764 O O . GLN A 1 101 ? -5.087 0.015 -23.529 1.00 68.44 101 GLN A O 1
ATOM 769 N N . SER A 1 102 ? -4.049 -1.908 -22.960 1.00 68.62 102 SER A N 1
ATOM 770 C CA . SER A 1 102 ? -5.012 -2.278 -21.922 1.00 68.62 102 SER A CA 1
ATOM 771 C C . SER A 1 102 ? -5.010 -1.272 -20.765 1.00 68.62 102 SER A C 1
ATOM 773 O O . SER A 1 102 ? -6.061 -1.001 -20.191 1.00 68.62 102 SER A O 1
ATOM 775 N N . MET A 1 103 ? -3.871 -0.617 -20.505 1.00 64.81 103 MET A N 1
ATOM 776 C CA . MET A 1 103 ? -3.728 0.389 -19.450 1.00 64.81 103 MET A CA 1
ATOM 777 C C . MET A 1 103 ? -4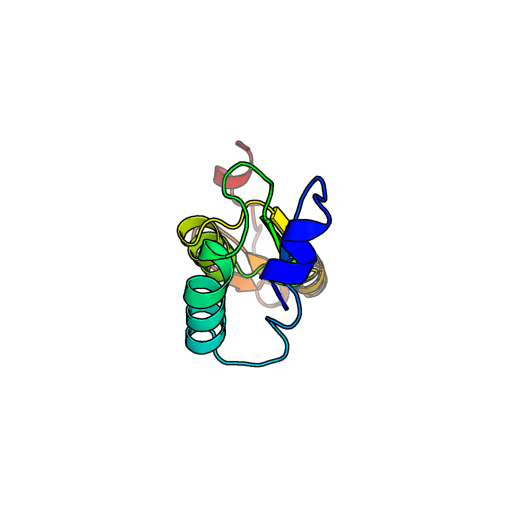.210 1.792 -19.840 1.00 64.81 103 MET A C 1
ATOM 779 O O . MET A 1 103 ? -4.252 2.673 -18.989 1.00 64.81 103 MET A O 1
ATOM 783 N N . LYS A 1 104 ? -4.612 2.024 -21.099 1.00 58.75 104 LYS A N 1
ATOM 784 C CA . LYS A 1 104 ? -5.196 3.309 -21.538 1.00 58.75 104 LYS A CA 1
ATOM 785 C C . LYS A 1 104 ? -6.690 3.460 -21.203 1.00 58.75 104 LYS A C 1
ATOM 787 O O . LYS A 1 104 ? -7.263 4.492 -21.531 1.00 58.75 104 LYS A O 1
ATOM 792 N N . LYS A 1 105 ? -7.332 2.428 -20.640 1.00 50.22 105 LYS A N 1
ATOM 793 C CA . LYS A 1 105 ? -8.790 2.366 -20.400 1.00 50.22 105 LYS A CA 1
ATOM 794 C C . LYS A 1 105 ? -9.223 2.600 -18.941 1.00 50.22 105 LYS A C 1
ATOM 796 O O . LYS A 1 105 ? -10.392 2.378 -18.640 1.00 50.22 105 LYS A O 1
ATOM 801 N N . LEU A 1 106 ? -8.312 3.018 -18.065 1.00 43.91 106 LEU A N 1
ATOM 802 C CA . LEU A 1 106 ? -8.621 3.477 -16.703 1.00 43.91 106 LEU A CA 1
ATOM 803 C C . LEU A 1 106 ? -8.813 4.995 -16.700 1.00 43.91 106 LEU A C 1
ATOM 805 O O . LEU A 1 106 ? -9.729 5.454 -15.988 1.00 43.91 106 LEU A O 1
#

Organism: Bacillus safensis (NCBI:txid561879)

InterPro domains:
  IPR002616 tRNA-guanine(15) transglycosylase-like [PF01702] (3-93)
  IPR002616 tRNA-guanine(15) transglycosylase-like [TIGR00449] (3-93)
  IPR036511 Queuine tRNA-ribosyltransferase-like [G3DSA:3.20.20.105] (1-104)
  IPR036511 Queuine tRNA-ribosyltransferase-like [SSF51713] (3-93)

Secondary structure (DSSP, 8-state):
-HHHHHHTT-SSEEE-S-SSS--HHHHHHHHHHHGGGS-SSS-EEETT---HHHHHHHHHTT--EE--SHHHHHHHTTEEEETTEEEEGGG-TT------GGGGG-

Radius of gyration: 17.25 Å; chains: 1; bounding box: 34×23×53 Å

Sequence (106 aa):
MQKDLVSLDFPGYAIGGLSVGEPKDVMNRVLEFTTPFLPADKPRYLMGVGSPDSLIDGAIRGVDMFDCVLPTRIARNGTLMTSEGRLVVKKMQNMSVTLDQSMKKL